Protein AF-A0A7R8VBU2-F1 (afdb_monomer_lite)

Foldseek 3Di:
DDDDDDPPDDPPPPDQDPVNVVVVVVCPVQADPPKDWDDDDDPDPPVKDKTWIQHPVRDIDIDIDDD

Organism: Timema douglasi (NCBI:txid61478)

InterPro domains:
  IPR013780 Glycosyl hydrolase, all-beta [G3DSA:2.60.40.1180] (1-67)
  IPR033452 Glycosyl hydrolase family 30, beta sandwich domain [PF17189] (34-67)

Structure (mmCIF, N/CA/C/O backbone):
data_AF-A0A7R8VBU2-F1
#
_entry.id   AF-A0A7R8VBU2-F1
#
loop_
_atom_site.group_PDB
_atom_site.id
_atom_site.type_symbol
_atom_site.label_atom_id
_atom_site.label_alt_id
_atom_site.label_comp_id
_atom_site.label_asym_id
_atom_site.label_entity_id
_atom_site.label_seq_id
_atom_site.pdbx_PDB_ins_code
_atom_site.Cartn_x
_atom_site.Cartn_y
_atom_site.Cartn_z
_atom_site.occupancy
_atom_site.B_iso_or_equiv
_atom_site.auth_seq_id
_atom_site.auth_comp_id
_atom_site.auth_asym_id
_atom_site.auth_atom_id
_atom_site.pdbx_PDB_model_num
ATOM 1 N N . MET A 1 1 ? 33.114 8.306 31.405 1.00 36.78 1 MET A N 1
ATOM 2 C CA . MET A 1 1 ? 32.027 7.329 31.174 1.00 36.78 1 MET A CA 1
ATOM 3 C C . MET A 1 1 ? 31.013 7.943 30.218 1.00 36.78 1 MET A C 1
ATOM 5 O O . MET A 1 1 ? 30.316 8.874 30.604 1.00 36.78 1 MET A O 1
ATOM 9 N N . ASN A 1 2 ? 31.000 7.490 28.963 1.00 31.98 2 ASN A N 1
ATOM 10 C CA . ASN A 1 2 ? 30.183 8.064 27.890 1.00 31.98 2 ASN A CA 1
ATOM 11 C C . ASN A 1 2 ? 28.719 7.619 27.985 1.00 31.98 2 ASN A C 1
ATOM 13 O O . ASN A 1 2 ? 28.428 6.451 28.232 1.00 31.98 2 ASN A O 1
ATOM 17 N N . ARG A 1 3 ? 27.812 8.579 27.781 1.00 40.56 3 ARG A N 1
ATOM 18 C CA . ARG A 1 3 ? 26.354 8.410 27.780 1.00 40.56 3 ARG A CA 1
ATOM 19 C C . ARG A 1 3 ? 25.930 7.787 26.448 1.00 40.56 3 ARG A C 1
ATOM 21 O O . ARG A 1 3 ? 26.291 8.298 25.393 1.00 40.56 3 ARG A O 1
ATOM 28 N N . VAL A 1 4 ? 25.164 6.702 26.503 1.00 53.28 4 VAL A N 1
ATOM 29 C CA . VAL A 1 4 ? 24.548 6.059 25.333 1.00 53.28 4 VAL A CA 1
ATOM 30 C C . VAL A 1 4 ? 23.380 6.935 24.868 1.00 53.28 4 VAL A C 1
ATOM 32 O O . VAL A 1 4 ? 22.398 7.080 25.592 1.00 53.28 4 VAL A O 1
ATOM 35 N N . HIS A 1 5 ? 23.506 7.572 23.701 1.00 42.12 5 HIS A N 1
ATOM 36 C CA . HIS A 1 5 ? 22.432 8.344 23.070 1.00 42.12 5 HIS A CA 1
ATOM 37 C C . HIS A 1 5 ? 21.752 7.450 22.027 1.00 42.12 5 HIS A C 1
ATOM 39 O O . HIS A 1 5 ? 22.289 7.223 20.945 1.00 42.12 5 HIS A O 1
ATOM 45 N N . GLY A 1 6 ? 20.601 6.882 22.385 1.00 49.75 6 GLY A N 1
ATOM 46 C CA . GLY A 1 6 ? 19.770 6.114 21.464 1.00 49.75 6 GLY A CA 1
ATOM 47 C C . GLY A 1 6 ? 19.011 7.051 20.530 1.00 49.75 6 GLY A C 1
ATOM 48 O O . GLY A 1 6 ? 18.093 7.739 20.965 1.00 49.75 6 GLY A O 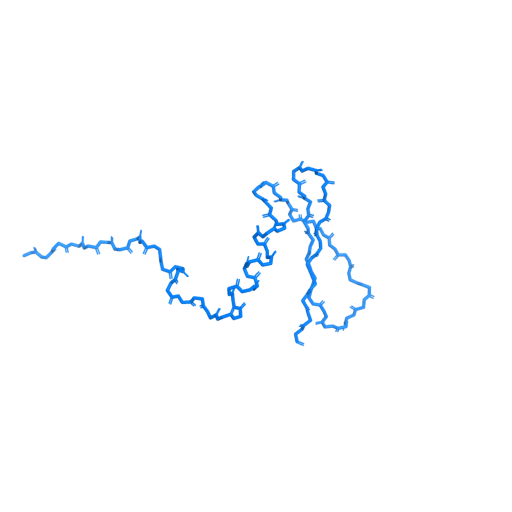1
ATOM 49 N N . TYR A 1 7 ? 19.377 7.070 19.250 1.00 47.75 7 TYR A N 1
ATOM 50 C CA . TYR A 1 7 ? 18.572 7.702 18.209 1.00 47.75 7 TYR A CA 1
ATOM 51 C C . TYR A 1 7 ? 17.530 6.698 17.709 1.00 47.75 7 TYR A C 1
ATOM 53 O O . TYR A 1 7 ? 17.811 5.876 16.843 1.00 47.75 7 TYR A O 1
ATOM 61 N N . ILE A 1 8 ? 16.319 6.769 18.257 1.00 56.88 8 ILE A N 1
ATOM 62 C CA . ILE A 1 8 ? 15.116 6.175 17.658 1.00 56.88 8 ILE A CA 1
ATOM 63 C C . ILE A 1 8 ? 14.225 7.299 17.125 1.00 56.88 8 ILE A C 1
ATOM 65 O O . ILE A 1 8 ? 13.158 7.555 17.661 1.00 56.88 8 ILE A O 1
ATOM 69 N N . HIS A 1 9 ? 14.679 8.039 16.114 1.00 48.50 9 HIS A N 1
ATOM 70 C CA . HIS A 1 9 ? 13.877 9.123 15.541 1.00 48.50 9 HIS A CA 1
ATOM 71 C C . HIS A 1 9 ? 14.014 9.171 14.011 1.00 48.50 9 HIS A C 1
ATOM 73 O O . HIS A 1 9 ? 15.020 9.613 13.467 1.00 48.50 9 HIS A O 1
ATOM 79 N N . ASN A 1 10 ? 12.948 8.723 13.342 1.00 46.75 10 ASN A N 1
ATOM 80 C CA . ASN A 1 10 ? 12.506 9.124 12.002 1.00 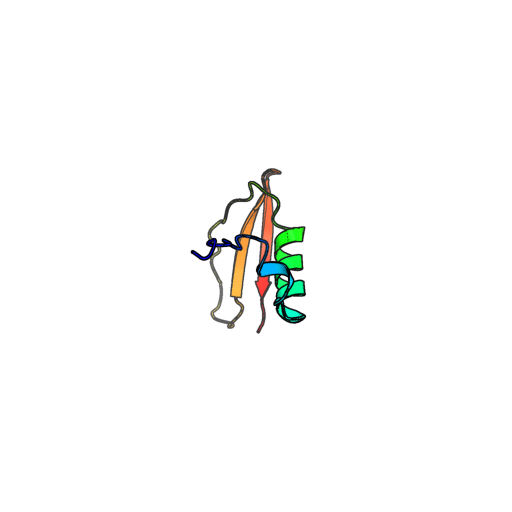46.75 10 ASN A CA 1
ATOM 81 C C . ASN A 1 10 ? 13.483 8.975 10.820 1.00 46.75 10 ASN A C 1
ATOM 83 O O . ASN A 1 10 ? 13.498 9.813 9.917 1.00 46.75 10 ASN A O 1
ATOM 87 N N . THR A 1 11 ? 14.200 7.856 10.736 1.00 41.16 11 THR A N 1
ATOM 88 C CA . THR A 1 11 ? 15.065 7.527 9.584 1.00 41.16 11 THR A CA 1
ATOM 89 C C . THR A 1 11 ? 14.333 7.508 8.228 1.00 41.16 11 THR A C 1
ATOM 91 O O . THR A 1 11 ? 14.967 7.669 7.193 1.00 41.16 11 THR A O 1
ATOM 94 N N . ILE A 1 12 ? 13.000 7.376 8.195 1.00 53.09 12 ILE A N 1
ATOM 95 C CA . ILE A 1 12 ? 12.244 7.229 6.936 1.00 53.09 12 ILE A CA 1
ATOM 96 C C . ILE A 1 12 ? 12.230 8.524 6.098 1.00 53.09 12 ILE A C 1
ATOM 98 O O . ILE A 1 12 ? 12.188 8.454 4.875 1.00 53.09 12 ILE A O 1
ATOM 102 N N . VAL A 1 13 ? 12.329 9.714 6.706 1.00 51.00 13 VAL A N 1
ATOM 103 C CA . VAL A 1 13 ? 12.146 10.986 5.969 1.00 51.00 13 VAL A CA 1
ATOM 104 C C . VAL A 1 13 ? 13.400 11.418 5.185 1.00 51.00 13 VAL A C 1
ATOM 106 O O . VAL A 1 13 ? 13.294 12.207 4.252 1.00 51.00 13 VAL A O 1
ATOM 109 N N . VAL A 1 14 ? 14.587 10.886 5.500 1.00 55.94 14 VAL A N 1
ATOM 110 C CA . VAL A 1 14 ? 15.866 11.347 4.911 1.00 55.94 14 VAL A CA 1
ATOM 111 C C . VAL A 1 14 ? 16.320 10.528 3.689 1.00 55.94 14 VAL A C 1
ATOM 113 O O . VAL A 1 14 ? 17.284 10.908 3.030 1.00 55.94 14 VAL A O 1
ATOM 116 N N . THR A 1 15 ? 15.652 9.426 3.322 1.00 53.91 15 THR A N 1
ATOM 117 C CA . THR A 1 15 ? 16.174 8.528 2.262 1.00 53.91 15 THR A CA 1
ATOM 118 C C . THR A 1 15 ? 15.111 7.954 1.316 1.00 53.91 15 THR A C 1
ATOM 120 O O . THR A 1 15 ? 15.347 6.931 0.678 1.00 53.91 15 THR A O 1
ATOM 123 N N . LEU A 1 16 ? 13.944 8.593 1.170 1.00 60.97 16 LEU A N 1
ATOM 124 C CA . LEU A 1 16 ? 13.049 8.267 0.052 1.00 60.97 16 LEU A CA 1
ATOM 125 C C . LEU A 1 16 ? 13.592 8.933 -1.220 1.00 60.97 16 LEU A C 1
ATOM 127 O O . LEU A 1 16 ? 13.705 10.155 -1.299 1.00 60.97 16 LEU A O 1
ATOM 131 N N . THR A 1 17 ? 13.947 8.133 -2.223 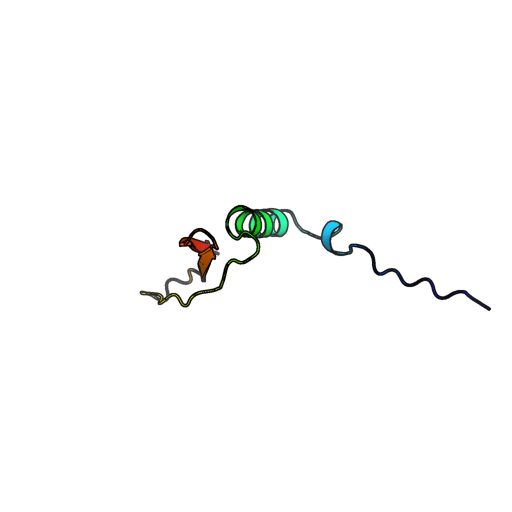1.00 72.19 17 THR A N 1
ATOM 132 C CA . THR A 1 17 ? 14.185 8.634 -3.580 1.00 72.19 17 THR A CA 1
ATOM 133 C C . THR A 1 17 ? 12.863 9.165 -4.135 1.00 72.19 17 THR A C 1
ATOM 135 O O . THR A 1 17 ? 11.792 8.763 -3.679 1.00 72.19 17 THR A O 1
ATOM 138 N N . PHE A 1 18 ? 12.916 10.059 -5.127 1.00 74.38 18 PHE A N 1
ATOM 139 C CA . PHE A 1 18 ? 11.713 10.629 -5.747 1.00 74.38 18 PHE A CA 1
ATOM 140 C C . PHE A 1 18 ? 10.695 9.539 -6.123 1.00 74.38 18 PHE A C 1
ATOM 142 O O . PHE A 1 18 ? 9.540 9.654 -5.752 1.00 74.38 18 PHE A O 1
ATOM 149 N N . ALA A 1 19 ? 11.128 8.429 -6.731 1.00 71.69 19 ALA A N 1
ATOM 150 C CA . ALA A 1 19 ? 10.246 7.306 -7.066 1.00 71.69 19 ALA A CA 1
ATOM 151 C C . ALA A 1 19 ? 9.524 6.714 -5.837 1.00 71.69 19 ALA A C 1
ATOM 153 O O . ALA A 1 19 ? 8.298 6.655 -5.820 1.00 71.69 19 ALA A O 1
ATOM 154 N N . MET A 1 20 ? 10.261 6.399 -4.762 1.00 75.69 20 MET A N 1
ATOM 155 C CA . MET A 1 20 ? 9.673 5.846 -3.533 1.00 75.69 20 MET A CA 1
ATOM 156 C C . MET A 1 20 ? 8.665 6.799 -2.878 1.00 75.69 20 MET A C 1
ATOM 158 O O . MET A 1 20 ? 7.702 6.349 -2.261 1.00 75.69 20 MET A O 1
ATOM 162 N N . PHE A 1 21 ? 8.864 8.115 -3.010 1.00 78.19 21 PHE A N 1
ATOM 163 C CA . PHE A 1 21 ? 7.903 9.101 -2.519 1.00 78.19 21 PHE A CA 1
ATOM 164 C C . PHE A 1 21 ? 6.564 9.020 -3.267 1.00 78.19 21 PHE A C 1
ATOM 166 O O . PHE A 1 21 ? 5.516 9.060 -2.623 1.00 78.19 21 PHE A O 1
ATOM 173 N N . TYR A 1 22 ? 6.577 8.878 -4.598 1.00 75.69 22 TYR A N 1
ATOM 174 C CA . TYR A 1 22 ? 5.342 8.769 -5.386 1.00 75.69 22 TYR A CA 1
ATOM 175 C C . TYR A 1 22 ? 4.638 7.437 -5.171 1.00 75.69 22 TYR A C 1
ATOM 177 O O . TYR A 1 22 ? 3.417 7.433 -5.017 1.00 75.69 22 TYR A O 1
ATOM 185 N N . ASP A 1 23 ? 5.393 6.343 -5.083 1.00 77.56 23 ASP A N 1
ATOM 186 C CA . ASP A 1 23 ? 4.830 5.027 -4.791 1.00 77.56 23 ASP A CA 1
ATOM 187 C C . ASP A 1 23 ? 4.142 5.048 -3.420 1.00 77.56 23 ASP A C 1
ATOM 189 O O . ASP A 1 23 ? 2.958 4.727 -3.297 1.00 77.56 23 ASP A O 1
ATOM 193 N N . LEU A 1 24 ? 4.830 5.554 -2.389 1.00 78.88 24 LEU A N 1
ATOM 194 C CA . LEU A 1 24 ? 4.269 5.668 -1.043 1.00 78.88 24 LEU A CA 1
ATOM 195 C C . LEU A 1 24 ? 3.059 6.610 -0.990 1.00 78.88 24 LEU A C 1
ATOM 197 O O . LEU A 1 24 ? 2.084 6.320 -0.295 1.00 78.88 24 LEU A O 1
ATOM 201 N N . ALA A 1 25 ? 3.096 7.725 -1.721 1.00 81.50 25 ALA A N 1
ATOM 202 C CA . ALA A 1 25 ? 1.978 8.660 -1.794 1.00 81.50 25 ALA A CA 1
ATOM 203 C C . ALA A 1 25 ? 0.753 8.034 -2.478 1.00 81.50 25 ALA A C 1
ATOM 205 O O . ALA A 1 25 ? -0.372 8.244 -2.015 1.00 81.50 25 ALA A O 1
ATOM 206 N N . HIS A 1 26 ? 0.957 7.237 -3.532 1.00 78.62 26 HIS A N 1
ATOM 207 C CA . HIS A 1 26 ? -0.112 6.479 -4.176 1.00 78.62 26 HIS A CA 1
ATOM 208 C C . HIS A 1 26 ? -0.765 5.508 -3.193 1.00 78.62 26 HIS A C 1
ATOM 210 O O . HIS A 1 26 ? -1.984 5.527 -3.046 1.00 78.62 26 HIS A O 1
ATOM 216 N N . PHE A 1 27 ? 0.021 4.733 -2.445 1.00 80.12 27 PHE A N 1
ATOM 217 C CA . PHE A 1 27 ? -0.530 3.846 -1.418 1.00 80.12 27 PHE A CA 1
ATOM 218 C C . PHE A 1 27 ? -1.254 4.625 -0.307 1.00 80.12 27 PHE A C 1
ATOM 220 O O . PHE A 1 27 ? -2.416 4.350 -0.007 1.00 80.12 27 PHE A O 1
ATOM 227 N N . SER A 1 28 ? -0.612 5.641 0.272 1.00 82.19 28 SER A N 1
ATOM 228 C CA . SER A 1 28 ? -1.147 6.371 1.429 1.00 82.19 28 SER A CA 1
ATOM 229 C C . SER A 1 28 ? -2.425 7.158 1.128 1.00 82.19 28 SER A C 1
ATOM 231 O O . SER A 1 28 ? -3.223 7.371 2.039 1.00 82.19 28 SER A O 1
ATOM 233 N N . LYS A 1 29 ? -2.625 7.621 -0.111 1.00 83.81 29 LYS A N 1
ATOM 234 C CA . LYS A 1 29 ? -3.825 8.383 -0.486 1.00 83.81 29 LYS A CA 1
ATOM 235 C C . LYS A 1 29 ? -5.078 7.509 -0.554 1.00 83.81 29 LYS A C 1
ATOM 237 O O . LYS A 1 29 ? -6.169 8.005 -0.285 1.00 83.81 29 LYS A O 1
ATOM 242 N N . PHE A 1 30 ? -4.929 6.246 -0.948 1.00 85.69 30 PHE A N 1
ATOM 243 C CA . PHE A 1 30 ? -6.062 5.373 -1.265 1.00 85.69 30 PHE A CA 1
ATOM 244 C C . PHE A 1 30 ? -6.255 4.229 -0.266 1.00 85.69 30 PHE A C 1
ATOM 246 O O . PHE A 1 30 ? -7.317 3.616 -0.261 1.00 85.69 30 PHE A O 1
ATOM 253 N N . VAL A 1 31 ? -5.280 3.969 0.607 1.00 87.44 31 VAL A N 1
ATOM 254 C CA . VAL A 1 31 ? -5.358 2.929 1.641 1.00 87.44 31 VAL A CA 1
ATOM 255 C C . VAL A 1 31 ? -5.381 3.590 3.028 1.00 87.44 31 VAL A C 1
ATOM 257 O O . VAL A 1 31 ? -4.339 3.703 3.679 1.00 87.44 31 VAL A O 1
ATOM 260 N N . PRO A 1 32 ? -6.546 4.085 3.495 1.00 90.12 32 PRO A N 1
ATOM 261 C CA . PRO A 1 32 ? -6.661 4.677 4.824 1.00 90.12 32 PRO A CA 1
ATOM 262 C C . PRO A 1 32 ? -6.461 3.629 5.935 1.00 90.12 32 PRO A C 1
ATOM 264 O O . PRO A 1 32 ? -6.626 2.424 5.694 1.00 90.12 32 PRO A O 1
ATOM 267 N N . PRO A 1 33 ? -6.153 4.058 7.176 1.00 89.38 33 PRO A N 1
ATOM 268 C CA . PRO A 1 33 ? -6.066 3.160 8.324 1.00 89.38 33 PRO A CA 1
ATOM 269 C C . PRO A 1 33 ? -7.327 2.305 8.485 1.00 89.38 33 PRO A C 1
ATOM 271 O O . PRO A 1 33 ? -8.442 2.804 8.362 1.00 89.38 33 PRO A O 1
ATOM 274 N N . GLY A 1 34 ? -7.144 1.016 8.773 1.00 89.19 34 GLY A N 1
ATOM 275 C CA . GLY A 1 34 ? -8.241 0.048 8.876 1.00 89.19 34 GLY A CA 1
ATOM 276 C C . GLY A 1 34 ? -8.598 -0.652 7.562 1.00 89.19 34 GLY A C 1
ATOM 277 O O . GLY A 1 34 ? -9.438 -1.546 7.577 1.00 89.19 34 GLY A O 1
ATOM 278 N N . SER A 1 35 ? -7.954 -0.297 6.447 1.00 91.38 35 SER A N 1
ATOM 279 C CA . SER A 1 35 ? -8.073 -1.070 5.208 1.00 91.38 35 SER A CA 1
ATOM 280 C C . SER A 1 35 ? -7.465 -2.465 5.368 1.00 91.38 35 SER A C 1
ATOM 282 O O . SER A 1 35 ? -6.424 -2.625 6.012 1.00 91.38 35 SER A O 1
ATOM 284 N N . VAL A 1 36 ? -8.087 -3.469 4.752 1.00 92.19 36 VAL A N 1
A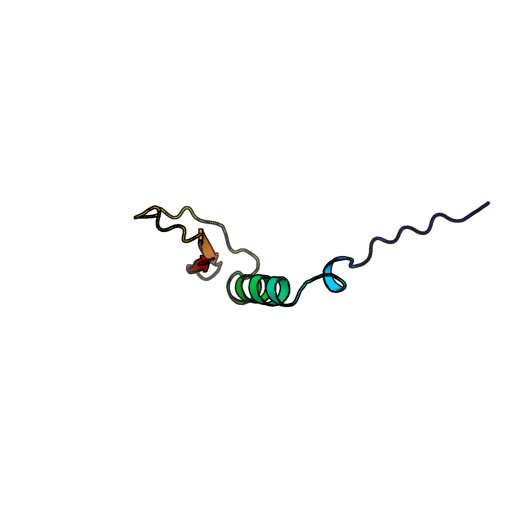TOM 285 C CA . VAL A 1 36 ? -7.631 -4.865 4.788 1.00 92.19 36 VAL A CA 1
ATOM 286 C C . VAL A 1 36 ? -7.219 -5.333 3.401 1.00 92.19 36 VAL A C 1
ATOM 288 O O . VAL A 1 36 ? -7.889 -5.036 2.415 1.00 92.19 36 VAL A O 1
ATOM 291 N N . HIS A 1 37 ? -6.105 -6.056 3.320 1.00 90.56 37 HIS A N 1
ATOM 292 C CA . HIS A 1 37 ? -5.663 -6.675 2.075 1.00 90.56 37 HIS A CA 1
ATOM 293 C C . HIS A 1 37 ? -6.622 -7.804 1.685 1.00 90.56 37 HIS A C 1
ATOM 295 O O . HIS A 1 37 ? -6.963 -8.643 2.524 1.00 90.56 37 HIS A O 1
ATOM 301 N N . ILE A 1 38 ? -7.037 -7.827 0.422 1.00 90.94 38 ILE A N 1
ATOM 302 C CA . ILE A 1 38 ? -7.910 -8.862 -0.134 1.00 90.94 38 ILE A CA 1
ATOM 303 C C . ILE A 1 38 ? -7.209 -9.555 -1.302 1.00 90.94 38 ILE A C 1
ATOM 305 O O . ILE A 1 38 ? -6.422 -8.940 -2.019 1.00 90.94 38 ILE A O 1
ATOM 309 N N . GLY A 1 39 ? -7.480 -10.850 -1.477 1.00 88.31 39 GLY A N 1
ATOM 310 C CA . GLY A 1 39 ? -6.936 -11.616 -2.597 1.00 88.31 39 GLY A CA 1
ATOM 311 C C . GLY A 1 39 ? -7.431 -11.075 -3.938 1.00 88.31 39 GLY A C 1
ATOM 312 O O . GLY A 1 39 ? -8.585 -10.657 -4.050 1.00 88.31 39 GLY A O 1
ATOM 313 N N . LEU A 1 40 ? -6.555 -11.091 -4.940 1.00 83.88 40 LEU A N 1
ATOM 314 C CA . LEU A 1 40 ? -6.854 -10.687 -6.309 1.00 83.88 40 LEU A CA 1
ATOM 315 C C . LEU A 1 40 ? -6.308 -11.750 -7.264 1.00 83.88 40 LEU A C 1
ATOM 317 O O . LEU A 1 40 ? -5.109 -12.019 -7.255 1.00 83.88 40 LEU A O 1
ATOM 321 N N . ASP A 1 41 ? -7.186 -12.330 -8.078 1.00 82.94 41 ASP A N 1
ATOM 322 C CA . ASP A 1 41 ? -6.793 -13.271 -9.125 1.00 82.94 41 ASP A CA 1
ATOM 323 C C . ASP A 1 41 ? -6.332 -12.499 -10.366 1.00 82.94 41 ASP A C 1
ATOM 325 O O . ASP A 1 41 ? -7.024 -11.603 -10.860 1.00 82.94 41 ASP A O 1
ATOM 329 N N . THR A 1 42 ? -5.153 -12.840 -10.876 1.00 78.44 42 THR A N 1
ATOM 330 C CA . THR A 1 42 ? -4.595 -12.260 -12.102 1.00 78.44 42 THR A CA 1
ATOM 331 C C . THR A 1 42 ? -4.989 -13.125 -13.295 1.00 78.44 42 THR A C 1
ATOM 333 O O . THR A 1 42 ? -4.794 -14.337 -13.278 1.00 78.44 42 THR A O 1
ATOM 336 N N . TYR A 1 43 ? -5.566 -12.510 -14.331 1.00 71.31 43 TYR A N 1
ATOM 337 C CA . TYR A 1 43 ? -6.036 -13.235 -15.518 1.00 71.31 43 TYR A CA 1
ATOM 338 C C . TYR A 1 43 ? -4.888 -13.706 -16.426 1.00 71.31 43 TYR A C 1
ATOM 340 O O . TYR A 1 43 ? -4.994 -14.765 -17.034 1.00 71.31 43 TYR A O 1
ATOM 348 N N . ASP A 1 44 ? -3.791 -12.947 -16.492 1.00 67.62 44 ASP A N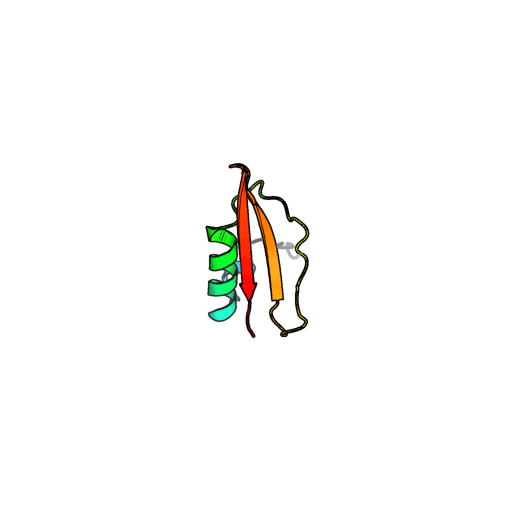 1
ATOM 349 C CA . ASP A 1 44 ? -2.626 -13.244 -17.329 1.00 67.62 44 ASP A CA 1
ATOM 350 C C . ASP A 1 44 ? -1.324 -12.843 -16.623 1.00 67.62 44 ASP A C 1
ATOM 352 O O . ASP A 1 44 ? -1.291 -11.893 -15.837 1.00 67.62 44 ASP A O 1
ATOM 356 N N . ASP A 1 45 ? -0.231 -13.530 -16.965 1.00 69.31 45 ASP A N 1
ATOM 357 C CA . ASP A 1 45 ? 1.125 -13.270 -16.460 1.00 69.31 45 ASP A CA 1
ATOM 358 C C . ASP A 1 45 ? 1.804 -12.133 -17.251 1.00 69.31 45 ASP A C 1
ATOM 360 O O . ASP A 1 45 ? 2.909 -12.255 -17.780 1.00 69.31 45 ASP A O 1
ATOM 364 N N . THR A 1 46 ? 1.101 -11.005 -17.406 1.00 74.12 46 THR A N 1
ATOM 365 C CA . THR A 1 46 ? 1.557 -9.865 -18.224 1.00 74.12 46 THR A CA 1
ATOM 366 C C . THR A 1 46 ? 2.676 -9.049 -17.566 1.00 74.12 46 THR A C 1
ATOM 368 O O . THR A 1 46 ? 2.998 -7.965 -18.049 1.00 74.12 46 THR A O 1
ATOM 371 N N . GLY A 1 47 ? 3.235 -9.512 -16.442 1.00 78.56 47 GLY A N 1
ATOM 372 C CA . GLY A 1 47 ? 4.242 -8.783 -15.664 1.00 78.56 47 GLY A CA 1
ATOM 373 C C . GLY A 1 47 ? 3.713 -7.542 -14.932 1.00 78.56 47 GLY A C 1
ATOM 374 O O . GLY A 1 47 ? 4.511 -6.731 -14.467 1.00 78.56 47 GLY A O 1
ATOM 375 N N . ILE A 1 48 ? 2.388 -7.378 -14.830 1.00 83.62 48 ILE A N 1
ATOM 376 C CA . ILE A 1 48 ? 1.762 -6.294 -14.062 1.00 83.62 48 ILE A CA 1
ATOM 377 C C . ILE A 1 48 ? 1.618 -6.763 -12.616 1.00 83.62 48 ILE A C 1
ATOM 379 O O . ILE A 1 48 ? 0.916 -7.735 -12.343 1.00 83.62 48 ILE A O 1
ATOM 383 N N . GLU A 1 49 ? 2.260 -6.056 -11.689 1.00 85.50 49 GLU A N 1
ATOM 384 C CA . GLU A 1 49 ? 2.108 -6.312 -10.258 1.00 85.50 49 GLU A CA 1
ATOM 385 C C . GLU A 1 49 ? 0.811 -5.649 -9.772 1.00 85.50 49 GLU A C 1
ATOM 387 O O . GLU A 1 49 ? 0.550 -4.474 -10.042 1.00 85.50 49 GLU A O 1
ATOM 392 N N . ASN A 1 50 ? -0.032 -6.404 -9.072 1.00 87.25 50 ASN A N 1
ATOM 393 C CA . ASN A 1 50 ? -1.352 -5.966 -8.635 1.00 87.25 50 ASN A CA 1
ATOM 394 C C . ASN A 1 50 ? -1.593 -6.291 -7.157 1.00 87.25 50 ASN A C 1
ATOM 396 O O . ASN A 1 50 ? -1.218 -7.350 -6.659 1.00 87.25 50 ASN A O 1
ATOM 400 N N . ILE A 1 51 ? -2.260 -5.376 -6.455 1.00 89.50 51 ILE A N 1
ATOM 401 C CA . ILE A 1 51 ? -2.672 -5.564 -5.062 1.00 89.50 51 ILE A CA 1
ATOM 402 C C . ILE A 1 51 ? -4.023 -4.892 -4.811 1.00 89.50 51 ILE A C 1
ATOM 404 O O . ILE A 1 51 ? -4.311 -3.836 -5.381 1.00 89.50 51 ILE A O 1
ATOM 408 N N . ALA A 1 52 ? -4.858 -5.497 -3.964 1.00 91.75 52 ALA A N 1
ATOM 409 C CA . ALA A 1 52 ? -6.194 -4.998 -3.660 1.00 91.75 52 ALA A CA 1
ATOM 410 C C . ALA A 1 52 ? -6.443 -4.846 -2.154 1.00 91.75 52 ALA A C 1
ATOM 412 O O . ALA A 1 52 ? -5.978 -5.637 -1.330 1.00 91.75 52 ALA A O 1
ATOM 413 N N . PHE A 1 53 ? -7.222 -3.824 -1.803 1.00 92.44 53 PHE A N 1
ATOM 414 C CA . PHE A 1 53 ? -7.624 -3.511 -0.437 1.00 92.44 53 PHE A CA 1
ATOM 415 C C . PHE A 1 53 ? -9.125 -3.240 -0.358 1.00 92.44 53 PHE A C 1
ATOM 417 O O . PHE A 1 53 ? -9.700 -2.613 -1.250 1.00 92.44 53 PHE A O 1
ATOM 424 N N . LEU A 1 54 ? -9.745 -3.658 0.743 1.00 93.94 54 LEU A N 1
ATOM 425 C CA . LEU A 1 54 ? -11.076 -3.217 1.146 1.00 93.94 54 LEU A CA 1
ATOM 426 C C . LEU A 1 54 ? -10.926 -2.143 2.225 1.00 93.94 54 LEU A C 1
ATOM 428 O O . LEU A 1 54 ? -10.316 -2.393 3.266 1.00 93.94 54 LEU A O 1
ATOM 432 N N . THR A 1 55 ? -11.455 -0.949 1.974 1.00 92.00 55 THR A N 1
ATOM 433 C CA . THR A 1 55 ? -11.423 0.154 2.942 1.00 92.00 55 THR A CA 1
ATOM 434 C C . THR A 1 55 ? -12.509 -0.012 4.015 1.00 92.00 55 THR A C 1
ATOM 436 O O . THR A 1 55 ? -13.486 -0.734 3.793 1.00 92.00 55 THR A O 1
ATOM 439 N N . PRO A 1 56 ? -12.402 0.684 5.166 1.00 89.44 56 PRO A N 1
ATOM 440 C CA . PRO A 1 56 ? -13.448 0.686 6.196 1.00 89.44 56 PRO A CA 1
ATOM 441 C C . PRO A 1 56 ? -14.818 1.162 5.694 1.00 89.44 56 PRO A C 1
ATOM 443 O O . PRO A 1 56 ? -15.845 0.732 6.208 1.00 89.44 56 PRO A O 1
ATOM 446 N N . ASP A 1 57 ? -14.830 2.002 4.655 1.00 92.38 57 ASP A N 1
ATOM 447 C CA . ASP A 1 57 ? -16.044 2.502 4.000 1.00 92.38 57 ASP A CA 1
ATOM 448 C C . ASP A 1 57 ? -16.609 1.516 2.961 1.00 92.38 57 ASP A C 1
ATOM 450 O O . ASP A 1 57 ? -17.480 1.863 2.164 1.00 92.38 57 ASP A O 1
ATOM 454 N N . ASN A 1 58 ? -16.108 0.276 2.953 1.00 89.44 58 ASN A N 1
ATOM 455 C CA . ASN A 1 58 ? -16.519 -0.800 2.057 1.00 89.44 58 ASN A CA 1
ATOM 456 C C . ASN A 1 58 ? -16.268 -0.491 0.566 1.00 89.44 58 ASN A C 1
ATOM 458 O O . ASN A 1 58 ? -16.978 -0.979 -0.317 1.00 89.44 58 ASN A O 1
ATOM 462 N N . VAL A 1 59 ? -15.240 0.318 0.285 1.00 92.94 59 VAL A N 1
ATOM 463 C CA . VAL A 1 59 ? -14.768 0.632 -1.069 1.00 92.94 59 VAL A CA 1
ATOM 464 C C . VAL A 1 59 ? -13.593 -0.279 -1.408 1.00 92.94 59 VAL A C 1
ATOM 466 O O . VAL A 1 59 ? -12.695 -0.484 -0.595 1.00 92.94 59 VAL A O 1
ATOM 469 N N . THR A 1 60 ? -13.585 -0.827 -2.622 1.00 92.44 60 THR A N 1
ATOM 470 C CA . THR A 1 60 ? -12.463 -1.638 -3.113 1.00 92.44 60 THR A CA 1
ATOM 471 C C . THR A 1 60 ? -11.455 -0.756 -3.837 1.00 92.44 60 THR A C 1
ATOM 473 O O . THR A 1 60 ? -11.814 -0.011 -4.749 1.00 92.44 60 THR A O 1
ATOM 476 N N . VAL A 1 61 ? -10.192 -0.857 -3.440 1.00 90.94 61 VAL A N 1
ATOM 477 C CA . VAL A 1 61 ? -9.066 -0.125 -4.023 1.00 90.94 61 VAL A CA 1
ATOM 478 C C . VAL A 1 61 ? -8.110 -1.130 -4.640 1.00 90.94 61 VAL A C 1
ATOM 480 O O . VAL A 1 61 ? -7.663 -2.049 -3.961 1.00 90.94 61 VAL A O 1
ATOM 483 N N . VAL A 1 62 ? -7.785 -0.945 -5.918 1.00 90.75 62 VAL A N 1
ATOM 484 C CA . VAL A 1 62 ? -6.821 -1.776 -6.647 1.00 90.75 62 VAL A CA 1
ATOM 485 C C . VAL A 1 62 ? -5.666 -0.896 -7.092 1.00 90.75 62 VAL A C 1
ATOM 487 O O . VAL A 1 62 ? -5.875 0.156 -7.698 1.00 90.75 62 VAL A O 1
ATOM 490 N N . ILE A 1 63 ? -4.450 -1.326 -6.781 1.00 87.62 63 ILE A N 1
ATOM 491 C CA . ILE A 1 63 ? -3.216 -0.665 -7.190 1.00 87.62 63 ILE A CA 1
ATOM 492 C C . ILE A 1 63 ? -2.548 -1.575 -8.215 1.00 87.62 63 ILE A C 1
ATOM 494 O O . ILE A 1 63 ? -2.334 -2.758 -7.952 1.00 87.62 63 ILE A O 1
ATOM 498 N N . LEU A 1 64 ? -2.264 -1.015 -9.390 1.00 88.50 64 LEU A N 1
ATOM 499 C CA . LEU A 1 64 ? -1.601 -1.692 -10.499 1.00 88.50 64 LEU A CA 1
ATOM 500 C C . LEU A 1 64 ? -0.266 -1.001 -10.752 1.00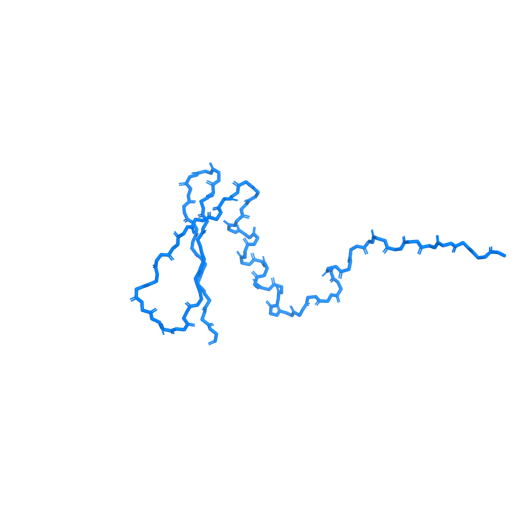 88.50 64 LEU A C 1
ATOM 502 O O . LEU A 1 64 ? -0.226 0.215 -10.948 1.00 88.50 64 LEU A O 1
ATOM 506 N N . GLN A 1 65 ? 0.806 -1.779 -10.768 1.00 83.00 65 GLN A N 1
ATOM 507 C CA . GLN A 1 65 ? 2.147 -1.317 -11.074 1.00 83.00 65 GLN A CA 1
ATOM 508 C C . GLN A 1 65 ? 2.633 -2.003 -12.346 1.00 83.00 65 GLN A C 1
ATOM 510 O O . GLN A 1 65 ? 2.751 -3.225 -12.419 1.00 83.00 65 GLN A O 1
ATOM 515 N N . ASN A 1 66 ? 2.927 -1.184 -13.350 1.00 82.19 66 ASN A N 1
ATOM 516 C CA . ASN A 1 66 ? 3.625 -1.606 -14.553 1.00 82.19 66 ASN A CA 1
ATOM 517 C C . ASN A 1 66 ? 5.076 -1.134 -14.433 1.00 82.19 66 ASN A C 1
ATOM 519 O O . ASN A 1 66 ? 5.299 0.065 -14.251 1.00 82.19 66 ASN A O 1
ATOM 523 N N . ARG A 1 67 ? 6.028 -2.067 -14.449 1.00 70.12 67 ARG A N 1
ATOM 524 C CA . ARG A 1 67 ? 7.456 -1.758 -14.294 1.00 70.12 67 ARG A CA 1
ATOM 525 C C . ARG A 1 67 ? 8.089 -1.274 -15.591 1.00 70.12 67 ARG A C 1
ATOM 527 O O . ARG A 1 67 ? 7.703 -1.779 -16.665 1.00 70.12 67 ARG A O 1
#

pLDDT: mean 75.34, std 16.94, range [31.98, 93.94]

Radius of gyration: 17.74 Å; chains: 1; bounding box: 48×25×49 Å

Sequence (67 aa):
MNRVHGYIHNTIVVTLTFAMFYDLAHFSKFVPPGSVHIGLDTYDDTGIENIAFLTPDNVTVVILQNR

Secondary structure (DSSP, 8-state):
--------S-GGGG---HHHHHHHHHHHHH--TT-EEE----SS-SSEEEEEEE-TTS-EEEEEEE-